Protein AF-A0AAD8UA27-F1 (afdb_monomer_lite)

Organism: Glomerella acutata (NCBI:txid27357)

Secondary structure (DSSP, 8-state):
-HHHHHHHHHHHHHHSGGGGTTPPPP-GGGGG---------S-TTS-----HHHHHHHHHHHHHHHHHHHHHHHHHHHHHHHHTTSHHHHHHH-

Foldseek 3Di:
DQVVLVVQLVVLCVVCVCLCVQAQDDDPVCVPDPPWPDDDCPDPVDDDQGDDPVSVSVVVRVVSNVVSCVVCVVSVVSSCVSPCPNPVNVVVVD

Radius of gyration: 17.8 Å; chains: 1; bounding box: 37×22×44 Å

Structure (mmCIF, N/CA/C/O backbone):
data_AF-A0AAD8UA27-F1
#
_entry.id   AF-A0AAD8UA27-F1
#
loop_
_atom_site.group_PDB
_atom_site.id
_atom_site.type_symbol
_atom_site.label_atom_id
_atom_site.label_alt_id
_atom_site.label_comp_id
_atom_site.label_asym_id
_atom_site.label_entity_id
_atom_site.label_seq_id
_atom_site.pdbx_PDB_ins_code
_atom_site.Cartn_x
_atom_site.Cartn_y
_atom_site.Cartn_z
_atom_site.occupancy
_atom_site.B_iso_or_equiv
_atom_site.auth_seq_id
_atom_site.auth_comp_id
_atom_site.auth_asym_id
_atom_site.auth_atom_id
_atom_site.pdbx_PDB_model_num
ATOM 1 N N . LEU A 1 1 ? 22.004 9.492 -16.848 1.00 60.72 1 LEU A N 1
ATOM 2 C CA . LEU A 1 1 ? 21.613 8.289 -16.086 1.00 60.72 1 LEU A CA 1
ATOM 3 C C . LEU A 1 1 ? 20.252 8.582 -15.478 1.00 60.72 1 LEU A C 1
ATOM 5 O O . LEU A 1 1 ? 19.302 8.043 -16.012 1.00 60.72 1 LEU A O 1
ATOM 9 N N . GLU A 1 2 ? 20.144 9.618 -14.645 1.00 65.19 2 GLU A N 1
ATOM 10 C CA . GLU A 1 2 ? 18.888 10.176 -14.093 1.00 65.19 2 GLU A CA 1
ATOM 11 C C . GLU A 1 2 ? 17.701 10.229 -15.079 1.00 65.19 2 GLU A C 1
ATOM 13 O O . GLU A 1 2 ? 16.747 9.484 -14.908 1.00 65.19 2 GLU A O 1
ATOM 18 N N . ALA A 1 3 ? 17.790 10.958 -16.201 1.00 66.19 3 ALA A N 1
ATOM 19 C CA . ALA A 1 3 ? 16.675 11.037 -17.166 1.00 66.19 3 ALA A CA 1
ATOM 20 C C . ALA A 1 3 ? 16.239 9.682 -17.784 1.00 66.19 3 ALA A C 1
ATOM 22 O O . ALA A 1 3 ? 15.102 9.519 -18.233 1.00 66.19 3 ALA A O 1
ATOM 23 N N . ARG A 1 4 ? 17.147 8.697 -17.850 1.00 65.19 4 ARG A N 1
ATOM 24 C CA . ARG A 1 4 ? 16.833 7.335 -18.319 1.00 65.19 4 ARG A CA 1
ATOM 25 C C . ARG A 1 4 ? 16.119 6.546 -17.221 1.00 65.19 4 ARG A C 1
ATOM 27 O O . ARG A 1 4 ? 15.204 5.789 -17.534 1.00 65.19 4 ARG A O 1
ATOM 34 N N . ASP A 1 5 ? 16.537 6.736 -15.978 1.00 78.06 5 ASP A N 1
ATOM 35 C CA . ASP A 1 5 ? 15.991 6.053 -14.810 1.00 78.06 5 ASP A CA 1
ATOM 36 C C . ASP A 1 5 ? 14.585 6.618 -14.479 1.00 78.06 5 ASP A C 1
ATOM 38 O O . ASP A 1 5 ? 13.649 5.851 -14.268 1.00 78.06 5 ASP A O 1
ATOM 42 N N . GLU A 1 6 ? 14.363 7.928 -14.653 1.00 86.00 6 GLU A N 1
ATOM 43 C CA . GLU A 1 6 ? 13.033 8.567 -14.630 1.00 86.00 6 GLU A CA 1
ATOM 44 C C .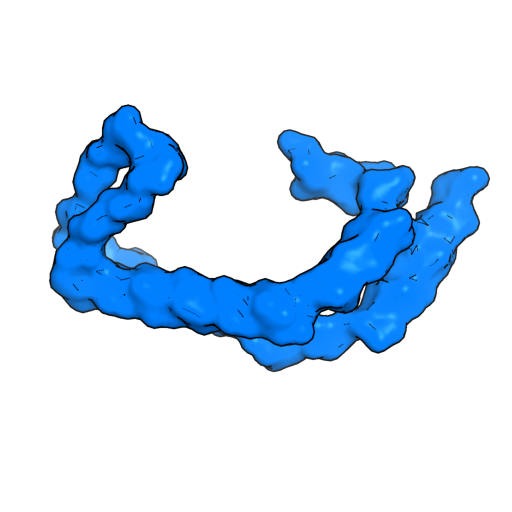 GLU A 1 6 ? 12.088 8.021 -15.714 1.00 86.00 6 GLU A C 1
ATOM 46 O O . GLU A 1 6 ? 10.925 7.724 -15.446 1.00 86.00 6 GLU A O 1
ATOM 51 N N . THR A 1 7 ? 12.575 7.855 -16.951 1.00 90.06 7 THR A N 1
ATOM 52 C CA . THR A 1 7 ? 11.754 7.328 -18.059 1.00 90.06 7 THR A CA 1
ATOM 53 C C . THR A 1 7 ? 11.352 5.872 -17.811 1.00 90.06 7 THR A C 1
ATOM 55 O O . THR A 1 7 ? 10.215 5.484 -18.091 1.00 90.06 7 THR A O 1
ATOM 58 N N . ALA A 1 8 ? 12.274 5.059 -17.285 1.00 89.88 8 ALA A N 1
ATOM 59 C CA . ALA A 1 8 ? 12.000 3.671 -16.926 1.00 89.88 8 ALA A CA 1
ATOM 60 C C . ALA A 1 8 ? 10.970 3.587 -15.788 1.00 89.88 8 ALA A C 1
ATOM 62 O O . ALA A 1 8 ? 9.978 2.869 -15.926 1.00 89.88 8 ALA A O 1
ATOM 63 N N . CYS A 1 9 ? 11.150 4.383 -14.731 1.00 93.69 9 CYS A N 1
ATOM 64 C CA . CYS A 1 9 ? 10.195 4.502 -13.635 1.00 93.69 9 CYS A CA 1
ATOM 65 C C . CYS A 1 9 ? 8.803 4.920 -14.132 1.00 93.69 9 CYS A C 1
ATOM 67 O O . CYS A 1 9 ? 7.818 4.236 -13.861 1.00 93.69 9 CYS A O 1
ATOM 69 N N . ALA A 1 10 ? 8.712 5.987 -14.933 1.00 93.56 10 ALA A N 1
ATOM 70 C CA . ALA A 1 10 ? 7.443 6.473 -15.472 1.00 93.56 10 ALA A CA 1
ATOM 71 C C . ALA A 1 10 ? 6.729 5.415 -16.326 1.00 93.56 10 ALA A C 1
ATOM 73 O O . ALA A 1 10 ? 5.510 5.276 -16.248 1.00 93.56 10 ALA A O 1
ATOM 74 N N . SER A 1 11 ? 7.473 4.641 -17.120 1.00 95.56 11 SER A N 1
ATOM 75 C CA . SER A 1 11 ? 6.898 3.559 -17.922 1.00 95.56 11 SER A CA 1
ATOM 76 C C . SER A 1 11 ? 6.307 2.444 -17.058 1.00 95.56 11 SER A C 1
ATOM 78 O O . SER A 1 11 ? 5.219 1.962 -17.368 1.00 95.56 11 SER A O 1
ATOM 80 N N . VAL A 1 12 ? 7.010 2.022 -16.002 1.00 95.75 12 VAL A N 1
ATOM 81 C CA . VAL A 1 12 ? 6.530 0.971 -15.088 1.00 95.75 12 VAL A CA 1
ATOM 82 C C . VAL A 1 12 ? 5.351 1.480 -14.263 1.00 95.75 12 VAL A C 1
ATOM 84 O O . VAL A 1 12 ? 4.333 0.800 -14.178 1.00 95.75 12 VAL A O 1
ATOM 87 N N . TRP A 1 13 ? 5.427 2.710 -13.749 1.00 93.38 13 TRP A N 1
ATOM 88 C CA . TRP A 1 13 ? 4.305 3.359 -13.072 1.00 93.38 13 TRP A CA 1
ATOM 89 C C . TRP A 1 13 ? 3.056 3.390 -13.952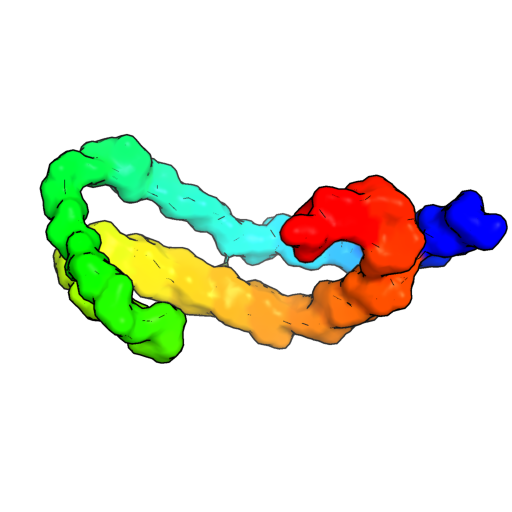 1.00 93.38 13 TRP A C 1
ATOM 91 O O . TRP A 1 13 ? 1.991 2.971 -13.522 1.00 93.38 13 TRP A O 1
ATOM 101 N N . MET A 1 14 ? 3.175 3.829 -15.207 1.00 95.56 14 MET A N 1
ATOM 102 C CA . MET A 1 14 ? 2.034 3.889 -16.124 1.00 95.56 14 MET A CA 1
ATOM 103 C C . MET A 1 14 ? 1.436 2.512 -16.435 1.00 95.56 14 MET A C 1
ATOM 105 O O . MET A 1 14 ? 0.239 2.430 -16.700 1.00 95.56 14 MET A O 1
ATOM 109 N N . ALA A 1 15 ? 2.237 1.443 -16.404 1.00 96.69 15 ALA A N 1
ATOM 110 C CA . ALA A 1 15 ? 1.750 0.076 -16.582 1.00 96.69 15 ALA A CA 1
ATOM 111 C C . ALA A 1 15 ? 0.952 -0.440 -15.370 1.00 96.69 15 ALA A C 1
ATOM 113 O O . ALA A 1 15 ? 0.104 -1.314 -15.536 1.00 96.69 15 ALA A O 1
ATOM 114 N N . HIS A 1 16 ? 1.197 0.122 -14.184 1.00 95.94 16 HIS A N 1
ATOM 115 C CA . HIS A 1 16 ? 0.597 -0.287 -12.912 1.00 95.94 16 HIS A CA 1
ATOM 116 C C . HIS A 1 16 ? -0.179 0.847 -12.224 1.00 95.94 16 HIS A C 1
ATOM 118 O O . HIS A 1 16 ? -0.456 0.778 -11.033 1.00 95.94 16 HIS A O 1
ATOM 124 N N . SER A 1 17 ? -0.548 1.907 -12.944 1.00 93.50 17 SER A N 1
ATOM 125 C CA . SER A 1 17 ? -1.100 3.124 -12.330 1.00 93.50 17 SER A CA 1
ATOM 126 C C . SER A 1 17 ? -2.460 2.912 -11.667 1.00 93.50 17 SER A C 1
ATOM 128 O O . SER A 1 17 ? -2.836 3.692 -10.799 1.00 93.50 17 SER A O 1
ATOM 130 N N . THR A 1 18 ? -3.175 1.847 -12.029 1.00 94.88 18 THR A N 1
ATOM 131 C CA . THR A 1 18 ? -4.464 1.457 -11.439 1.00 94.88 18 THR A CA 1
ATOM 132 C C . THR A 1 18 ? -4.326 0.801 -10.065 1.00 94.88 18 THR A C 1
ATOM 134 O O . THR A 1 18 ? -5.333 0.510 -9.433 1.00 94.88 18 THR A O 1
ATOM 137 N N . ILE A 1 19 ? -3.103 0.577 -9.571 1.00 94.06 19 ILE A N 1
ATOM 138 C CA . ILE A 1 19 ? -2.833 0.006 -8.239 1.00 94.06 19 ILE A CA 1
ATOM 139 C C . ILE A 1 19 ? -3.445 0.832 -7.095 1.00 94.06 19 ILE A C 1
ATOM 141 O O . ILE A 1 19 ? -3.632 0.335 -5.990 1.00 94.06 19 ILE A O 1
ATOM 145 N N . VAL A 1 20 ? -3.734 2.113 -7.344 1.00 92.62 20 VAL A N 1
ATOM 146 C CA . VAL A 1 20 ? -4.351 3.020 -6.368 1.00 92.62 20 VAL A CA 1
ATOM 147 C C . VAL A 1 20 ? -5.879 3.052 -6.448 1.00 92.62 20 VAL A C 1
ATOM 149 O O . VAL A 1 20 ? -6.505 3.657 -5.579 1.00 92.62 20 VAL A O 1
ATOM 152 N N . ASP A 1 21 ? -6.491 2.435 -7.464 1.00 94.88 21 ASP A N 1
ATOM 153 C CA . ASP A 1 21 ? -7.933 2.560 -7.724 1.00 94.88 21 ASP A CA 1
ATOM 154 C C . ASP A 1 21 ? -8.786 1.915 -6.622 1.00 94.88 21 ASP A C 1
ATOM 156 O O . ASP A 1 21 ? -9.885 2.386 -6.323 1.00 94.88 21 ASP A O 1
ATOM 160 N N . ASP A 1 22 ? -8.281 0.851 -6.003 1.00 94.75 22 ASP A N 1
ATOM 161 C CA . ASP A 1 22 ? -8.913 0.124 -4.904 1.00 94.75 22 ASP A CA 1
ATOM 162 C C . ASP A 1 22 ? -8.148 0.267 -3.579 1.00 94.75 22 ASP A C 1
ATOM 164 O O . ASP A 1 22 ? -8.383 -0.491 -2.630 1.00 94.75 22 ASP A O 1
ATOM 168 N N . PHE A 1 23 ? -7.274 1.277 -3.485 1.00 95.06 23 PHE A N 1
ATOM 169 C CA . PHE A 1 23 ? -6.559 1.577 -2.253 1.00 95.06 23 PHE A CA 1
ATOM 170 C C . PHE A 1 23 ? -7.557 1.835 -1.108 1.00 95.06 23 PHE A C 1
ATOM 172 O O . PHE A 1 23 ? -8.486 2.641 -1.262 1.00 95.06 23 PHE A O 1
ATOM 179 N N . PRO A 1 24 ? -7.393 1.185 0.059 1.00 94.56 24 PRO A N 1
ATOM 180 C CA . PRO A 1 24 ? -8.324 1.343 1.166 1.00 94.56 24 PRO A CA 1
ATOM 181 C C . PRO A 1 24 ? -8.462 2.798 1.602 1.00 94.56 24 PRO A C 1
ATOM 183 O O . PRO A 1 24 ? -7.484 3.494 1.863 1.00 94.56 24 PRO A O 1
ATOM 186 N N . THR A 1 25 ? -9.704 3.264 1.714 1.00 92.62 25 THR A N 1
ATOM 187 C CA . THR A 1 25 ? -9.981 4.632 2.155 1.00 92.62 25 THR A CA 1
ATOM 188 C C . THR A 1 25 ? -9.641 4.802 3.631 1.00 92.62 25 THR A C 1
ATOM 190 O O . THR A 1 25 ? -10.061 3.997 4.468 1.00 92.62 25 THR A O 1
ATOM 193 N N . GLU A 1 26 ? -8.931 5.881 3.958 1.00 88.62 26 GLU A N 1
ATOM 194 C CA . GLU A 1 26 ? -8.601 6.217 5.339 1.00 88.62 26 GLU A CA 1
ATOM 195 C C . GLU A 1 26 ? -9.871 6.409 6.192 1.00 88.62 26 GLU A C 1
ATOM 197 O O . GLU A 1 26 ? -10.803 7.123 5.794 1.00 88.62 26 GLU A O 1
ATOM 202 N N . PRO A 1 27 ? -9.940 5.801 7.388 1.00 86.75 27 PRO A N 1
ATOM 203 C CA . PRO A 1 27 ? -11.115 5.903 8.236 1.00 86.75 27 PRO A CA 1
ATOM 204 C C . PRO A 1 27 ? -11.209 7.286 8.893 1.00 86.75 27 PRO A C 1
ATOM 206 O O . PRO A 1 27 ? -10.530 7.582 9.875 1.00 86.75 27 PRO A O 1
ATOM 209 N N . THR A 1 28 ? -12.135 8.120 8.422 1.00 87.69 28 THR A N 1
ATOM 210 C CA . THR A 1 28 ? -12.380 9.462 8.987 1.00 87.69 28 THR A CA 1
ATOM 211 C C . THR A 1 28 ? -13.085 9.438 10.345 1.00 87.69 28 THR A C 1
ATOM 213 O O . THR A 1 28 ? -13.010 10.409 11.095 1.00 87.69 28 THR A O 1
ATOM 216 N N . ALA A 1 29 ? -13.732 8.324 10.699 1.00 81.94 29 ALA A N 1
ATOM 217 C CA . ALA A 1 29 ? -14.459 8.163 11.960 1.00 81.94 29 ALA A CA 1
ATOM 218 C C . ALA A 1 29 ? -13.562 8.302 13.205 1.00 81.94 29 ALA A C 1
ATOM 220 O O . ALA A 1 29 ? -14.047 8.702 14.258 1.00 81.94 29 ALA A O 1
ATOM 221 N N . LEU A 1 30 ? -12.256 8.036 13.085 1.00 78.44 30 LEU A N 1
ATOM 222 C CA . LEU A 1 30 ? -11.299 8.208 14.184 1.00 78.44 30 LEU A CA 1
ATOM 223 C C . LEU A 1 30 ? -10.954 9.679 14.457 1.00 78.44 30 LEU A C 1
ATOM 225 O O . LEU A 1 30 ? -10.510 9.999 15.555 1.00 78.44 30 LEU A O 1
ATOM 229 N N . ALA A 1 31 ? -11.169 10.585 13.497 1.00 78.31 31 ALA A N 1
ATOM 230 C CA . ALA A 1 31 ? -10.767 11.989 13.623 1.00 78.31 31 ALA A CA 1
ATOM 231 C C . ALA A 1 31 ? -11.536 12.748 14.720 1.00 78.31 31 ALA A C 1
ATOM 233 O O . ALA A 1 31 ? -11.082 13.788 15.193 1.00 78.31 31 ALA A O 1
ATOM 234 N N . THR A 1 32 ? -12.703 12.242 15.121 1.00 76.25 32 THR A N 1
ATOM 235 C CA . THR A 1 32 ? -13.554 12.836 16.161 1.00 76.25 32 THR A CA 1
ATOM 236 C C . THR A 1 32 ? -13.526 12.069 17.482 1.00 76.25 32 THR A C 1
ATOM 238 O O . THR A 1 32 ? -14.205 12.473 18.426 1.00 76.25 32 THR A O 1
ATOM 241 N N . GLU A 1 33 ? -12.770 10.971 17.569 1.00 73.06 33 GLU A N 1
ATOM 242 C C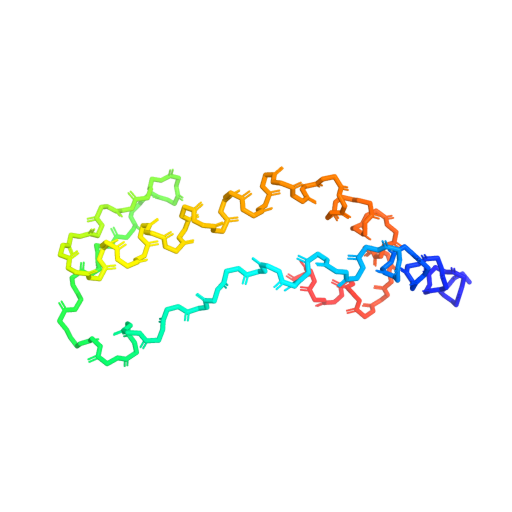A . GLU A 1 33 ? -12.695 10.148 18.775 1.00 73.06 33 GLU A CA 1
ATOM 243 C C . GLU A 1 33 ? -11.790 10.795 19.828 1.00 73.06 33 GLU A C 1
ATOM 245 O O . GLU A 1 33 ? -10.594 10.989 19.621 1.00 73.06 33 GLU A O 1
ATOM 250 N N . THR A 1 34 ? -12.364 11.125 20.985 1.00 71.56 34 THR A N 1
ATOM 251 C CA . THR A 1 34 ? -11.650 11.780 22.097 1.00 71.56 34 THR A CA 1
ATOM 252 C C . THR A 1 34 ? -11.346 10.842 23.264 1.00 71.56 34 THR A C 1
ATOM 254 O O . THR A 1 34 ? -10.551 11.192 24.131 1.00 71.56 34 THR A O 1
ATOM 257 N N . ASN A 1 35 ? -11.934 9.640 23.277 1.00 69.94 35 ASN A N 1
ATOM 258 C CA . ASN A 1 35 ? -11.809 8.651 24.353 1.00 69.94 35 ASN A CA 1
ATOM 259 C C . ASN A 1 35 ? -11.058 7.390 23.893 1.00 69.94 35 ASN A C 1
ATOM 261 O O . ASN A 1 35 ? -11.486 6.266 24.158 1.00 69.94 35 ASN A O 1
ATOM 265 N N . LEU A 1 36 ? -9.949 7.569 23.173 1.00 70.50 36 LEU A N 1
ATOM 266 C CA . LEU A 1 36 ? -9.082 6.466 22.768 1.00 70.50 36 LEU A CA 1
ATOM 267 C C . LEU A 1 36 ? -8.119 6.111 23.900 1.00 70.50 36 LEU A C 1
ATOM 269 O O . LEU A 1 36 ? -7.218 6.882 24.222 1.00 70.50 36 LEU A O 1
ATOM 273 N N . ASP A 1 37 ? -8.284 4.922 24.472 1.00 69.12 37 ASP A N 1
ATOM 274 C CA . ASP A 1 37 ? -7.267 4.319 25.330 1.00 69.12 37 ASP A CA 1
ATOM 275 C C . ASP A 1 37 ? -6.241 3.612 24.435 1.00 69.12 37 ASP A C 1
ATOM 277 O O . ASP A 1 37 ? -6.406 2.446 24.070 1.00 69.12 37 ASP A O 1
ATOM 281 N N . ILE A 1 38 ? -5.235 4.364 23.976 1.00 68.88 38 ILE A N 1
ATOM 282 C CA . ILE A 1 38 ? -4.128 3.816 23.187 1.00 68.88 38 ILE A CA 1
ATOM 283 C C . ILE A 1 38 ? -3.099 3.251 24.172 1.00 68.88 38 ILE A C 1
ATOM 285 O O . ILE A 1 38 ? -2.465 4.030 24.894 1.00 68.88 38 ILE A O 1
ATOM 289 N N . PRO A 1 39 ? -2.887 1.922 24.203 1.00 68.81 39 PRO A N 1
ATOM 290 C CA . PRO A 1 39 ? -1.893 1.335 25.086 1.00 68.81 39 PRO A CA 1
ATOM 291 C C . PRO A 1 39 ? -0.510 1.887 24.751 1.00 68.81 39 PRO A C 1
ATOM 293 O O . PRO A 1 39 ? -0.162 2.055 23.580 1.00 68.81 39 PRO A O 1
ATOM 296 N N . GLN A 1 40 ? 0.314 2.124 25.769 1.00 74.56 40 GLN A N 1
ATOM 297 C CA . GLN A 1 40 ? 1.732 2.379 25.537 1.00 74.56 40 GLN A CA 1
ATOM 298 C C . GLN A 1 40 ? 2.357 1.163 24.847 1.00 74.56 40 GLN A C 1
ATOM 300 O O . GLN A 1 40 ? 2.319 0.053 25.379 1.00 74.56 40 GLN A O 1
ATOM 305 N N . ILE A 1 41 ? 2.929 1.383 23.663 1.00 72.12 41 ILE A N 1
ATOM 306 C CA . ILE A 1 41 ? 3.641 0.344 22.922 1.00 72.12 41 ILE A CA 1
ATOM 307 C C . ILE A 1 41 ? 5.007 0.165 23.574 1.00 72.12 41 ILE A C 1
ATOM 309 O O . ILE A 1 41 ? 5.892 1.006 23.434 1.00 72.12 41 ILE A O 1
ATOM 313 N N . THR A 1 42 ? 5.163 -0.923 24.320 1.00 78.44 42 THR A N 1
ATOM 314 C CA . THR A 1 42 ? 6.428 -1.302 24.964 1.00 78.44 42 THR A CA 1
ATOM 315 C C . THR A 1 42 ? 7.251 -2.269 24.114 1.00 78.44 42 THR A C 1
ATOM 317 O O . THR A 1 42 ? 8.457 -2.372 24.321 1.00 78.44 42 THR A O 1
ATOM 320 N N . ASP A 1 43 ? 6.616 -2.938 23.146 1.00 78.81 43 ASP A N 1
ATOM 321 C CA . ASP A 1 43 ? 7.246 -3.821 22.165 1.00 78.81 43 ASP A CA 1
ATOM 322 C C . ASP A 1 43 ? 6.762 -3.447 20.749 1.00 78.81 43 ASP A C 1
ATOM 324 O O . ASP A 1 43 ? 5.582 -3.628 20.445 1.00 78.81 43 ASP A O 1
ATOM 328 N N . PRO A 1 44 ? 7.640 -2.923 19.874 1.00 68.56 44 PRO A N 1
ATOM 329 C CA . PRO A 1 44 ? 7.270 -2.518 18.519 1.00 68.56 44 PRO A CA 1
ATOM 330 C C . PRO A 1 44 ? 6.907 -3.697 17.601 1.00 68.56 44 PRO A C 1
ATOM 332 O O . PRO A 1 44 ? 6.327 -3.478 16.541 1.00 68.56 44 PRO A O 1
ATOM 335 N N . CYS A 1 45 ? 7.228 -4.937 17.983 1.00 77.81 45 CYS A N 1
ATOM 336 C CA . CYS A 1 45 ? 6.868 -6.140 17.233 1.00 77.81 45 CYS A CA 1
ATOM 337 C C . CYS A 1 45 ? 5.487 -6.691 17.620 1.00 77.81 45 CYS A C 1
ATOM 339 O O . CYS A 1 45 ? 4.988 -7.611 16.969 1.00 77.81 45 CYS A O 1
ATOM 341 N N . VAL A 1 46 ? 4.869 -6.159 18.678 1.00 68.31 46 VAL A N 1
ATOM 342 C CA . VAL A 1 46 ? 3.567 -6.606 19.174 1.00 68.31 46 VAL A CA 1
ATOM 343 C C . VAL A 1 46 ? 2.553 -5.494 18.965 1.00 68.31 46 VAL A C 1
ATOM 345 O O . VAL A 1 46 ? 2.616 -4.444 19.601 1.00 68.31 46 VAL A O 1
ATOM 348 N N . PHE A 1 47 ? 1.571 -5.740 18.096 1.00 62.44 47 PHE A N 1
ATOM 349 C CA . PHE A 1 47 ? 0.458 -4.811 17.938 1.00 62.44 47 PHE A CA 1
ATOM 350 C C . PHE A 1 47 ? -0.332 -4.719 19.253 1.00 62.44 47 PHE A C 1
ATOM 352 O O . PHE A 1 47 ? -0.833 -5.744 19.733 1.00 62.44 47 PHE A O 1
ATOM 359 N N . PRO A 1 48 ? -0.470 -3.523 19.854 1.00 63.81 48 PRO A N 1
ATOM 360 C CA . PRO A 1 48 ? -1.303 -3.363 21.033 1.00 63.81 48 PRO A CA 1
ATOM 361 C C . PRO A 1 48 ? -2.763 -3.652 20.667 1.00 63.81 48 PRO A C 1
ATOM 363 O O . PRO A 1 48 ? -3.268 -3.202 19.638 1.00 63.81 48 PRO A O 1
ATOM 366 N N . SER A 1 49 ? -3.466 -4.390 21.525 1.00 66.75 49 SER A N 1
ATOM 367 C CA . SER A 1 49 ? -4.898 -4.632 21.346 1.00 66.75 49 SER A CA 1
ATOM 368 C C . SER A 1 49 ? -5.679 -3.361 21.682 1.00 66.75 49 SER A C 1
ATOM 370 O O . SER A 1 49 ? -6.017 -3.127 22.841 1.00 66.75 49 SER A O 1
ATOM 372 N N . ILE A 1 50 ? -5.994 -2.552 20.673 1.00 70.06 50 ILE A N 1
ATOM 373 C CA . ILE A 1 50 ? -6.930 -1.432 20.815 1.00 70.06 50 ILE A CA 1
ATOM 374 C C . ILE A 1 50 ? -8.340 -2.027 20.910 1.00 70.06 50 ILE A C 1
ATOM 376 O O . ILE A 1 50 ? -8.780 -2.750 20.019 1.00 70.06 50 ILE A O 1
ATOM 380 N N . THR A 1 51 ? -9.043 -1.769 22.011 1.00 69.00 51 THR A N 1
ATOM 381 C CA . THR A 1 51 ? -10.411 -2.271 22.228 1.00 69.00 51 THR A CA 1
ATOM 382 C C . THR A 1 51 ? -11.453 -1.186 21.930 1.00 69.00 51 THR A C 1
ATOM 384 O O . THR A 1 51 ? -11.122 -0.012 21.774 1.00 69.00 51 THR A O 1
ATOM 387 N N . GLY A 1 52 ? -12.727 -1.571 21.798 1.00 74.00 52 GLY A N 1
ATOM 388 C CA . GLY A 1 52 ? -13.817 -0.643 21.470 1.00 74.00 52 GLY A CA 1
ATOM 389 C C . GLY A 1 52 ? -13.969 -0.351 19.971 1.00 74.00 52 GLY A C 1
ATOM 390 O O . GLY A 1 52 ? -13.370 -1.013 19.124 1.00 74.00 52 GLY A O 1
ATOM 391 N N . GLN A 1 53 ? -14.817 0.627 19.639 1.00 77.81 53 GLN A N 1
ATOM 392 C CA . GLN A 1 53 ? -15.180 0.959 18.254 1.00 77.81 53 GLN A CA 1
ATOM 393 C C . GLN A 1 53 ? -13.967 1.399 17.424 1.00 77.81 53 GLN A C 1
ATOM 395 O O . GLN A 1 53 ? -13.811 0.975 16.283 1.00 77.81 53 GLN A O 1
ATOM 400 N N . ALA A 1 54 ? -13.064 2.175 18.020 1.00 80.50 54 ALA A N 1
ATOM 401 C CA . ALA A 1 54 ? -11.832 2.594 17.369 1.00 80.50 54 ALA A CA 1
ATOM 402 C C . ALA A 1 54 ? -10.898 1.424 17.050 1.00 80.50 54 ALA A C 1
ATOM 404 O O . ALA A 1 54 ? -10.347 1.364 15.955 1.00 80.50 54 ALA A O 1
ATOM 405 N N . GLY A 1 55 ? -10.784 0.456 17.965 1.00 79.94 55 GLY A N 1
ATOM 406 C CA . GLY A 1 55 ? -10.053 -0.784 17.719 1.00 79.94 55 GLY A CA 1
ATOM 407 C C . GLY A 1 55 ? -10.595 -1.539 16.510 1.00 79.94 55 GLY A C 1
ATOM 408 O O . GLY A 1 55 ? -9.832 -1.912 15.628 1.00 79.94 55 GLY A O 1
ATOM 409 N N . GLN A 1 56 ? -11.920 -1.675 16.408 1.00 82.88 56 GLN A N 1
ATOM 410 C CA . GLN A 1 56 ? -12.564 -2.319 15.257 1.00 82.88 56 GLN A CA 1
ATOM 411 C C . GLN A 1 56 ? -12.299 -1.575 13.945 1.00 82.88 56 GLN A C 1
ATOM 413 O O . GLN A 1 56 ? -12.008 -2.213 12.935 1.00 82.88 56 GLN A O 1
ATOM 418 N N . ILE A 1 57 ? -12.368 -0.240 13.955 1.00 86.88 57 ILE A N 1
ATOM 419 C CA . ILE A 1 57 ? -12.092 0.591 12.777 1.00 86.88 57 ILE A CA 1
ATOM 420 C C . ILE A 1 57 ? -10.640 0.408 12.321 1.00 86.88 57 ILE A C 1
ATOM 422 O O . ILE A 1 57 ? -10.402 0.147 11.143 1.00 86.88 57 ILE A O 1
ATOM 426 N N . ILE A 1 58 ? -9.684 0.486 13.251 1.00 84.19 58 ILE A N 1
ATOM 427 C CA . ILE A 1 58 ? -8.257 0.302 12.962 1.00 84.19 58 ILE A CA 1
ATOM 428 C C . ILE A 1 58 ? -8.008 -1.111 12.437 1.00 84.19 58 ILE A C 1
ATOM 430 O O . ILE A 1 58 ? -7.428 -1.261 11.369 1.00 84.19 58 ILE A O 1
ATOM 434 N N . THR A 1 59 ? -8.500 -2.150 13.121 1.00 85.50 59 THR A N 1
ATOM 435 C CA . THR A 1 59 ? -8.339 -3.543 12.679 1.00 85.50 59 THR A CA 1
ATOM 436 C C . THR A 1 59 ? -8.942 -3.775 11.295 1.00 85.50 59 THR A C 1
ATOM 438 O O . THR A 1 59 ? -8.317 -4.432 10.463 1.00 85.50 59 THR A O 1
ATOM 441 N N . SER A 1 60 ? -10.128 -3.227 11.019 1.00 88.88 60 SER A N 1
ATOM 442 C CA . SER A 1 60 ? -10.772 -3.347 9.709 1.00 88.88 60 SER A CA 1
ATOM 443 C C . SER A 1 60 ? -9.951 -2.664 8.616 1.00 88.88 60 SER A C 1
ATOM 445 O O . SER A 1 60 ? -9.745 -3.255 7.559 1.00 88.88 60 SER A O 1
ATOM 447 N N . TYR A 1 61 ? -9.464 -1.447 8.867 1.00 90.44 61 TYR A N 1
ATOM 448 C CA . TYR A 1 61 ? -8.635 -0.713 7.915 1.00 90.44 61 TYR A CA 1
ATOM 449 C C . TYR A 1 61 ? -7.289 -1.407 7.675 1.00 90.44 61 TYR A C 1
ATOM 451 O O . TYR A 1 61 ? -6.919 -1.629 6.528 1.00 90.44 61 TYR A O 1
ATOM 459 N N . SER A 1 62 ? -6.594 -1.840 8.733 1.00 89.00 62 SER A N 1
ATOM 460 C CA . SER A 1 62 ? -5.343 -2.599 8.618 1.00 89.00 62 SER A CA 1
ATOM 461 C C . SER A 1 62 ? -5.528 -3.902 7.840 1.00 89.00 62 SER A C 1
ATOM 463 O O . SER A 1 62 ? -4.684 -4.243 7.020 1.00 89.00 62 SER A O 1
ATOM 465 N N . SER A 1 63 ? -6.646 -4.605 8.048 1.00 90.69 63 SER A N 1
ATOM 466 C CA . SER A 1 63 ? -6.960 -5.833 7.304 1.00 90.69 63 SER A CA 1
ATOM 467 C C . SER A 1 63 ? -7.208 -5.553 5.818 1.00 90.69 63 SER A C 1
ATOM 469 O O . SER A 1 63 ? -6.758 -6.316 4.963 1.00 90.69 63 SER A O 1
ATOM 471 N N . ALA A 1 64 ? -7.896 -4.451 5.497 1.00 94.69 64 ALA A N 1
ATOM 472 C CA . ALA A 1 64 ? -8.098 -4.010 4.119 1.00 94.69 64 ALA A CA 1
ATOM 473 C C . ALA A 1 64 ? -6.771 -3.611 3.456 1.00 94.69 64 ALA A C 1
ATOM 475 O O . ALA A 1 64 ? -6.504 -4.032 2.336 1.00 94.69 64 ALA A O 1
ATOM 476 N N . LEU A 1 65 ? -5.914 -2.871 4.168 1.00 94.00 65 LEU A N 1
ATOM 477 C CA . LEU A 1 65 ? -4.588 -2.468 3.693 1.00 94.00 65 LEU A CA 1
ATOM 478 C C . LEU A 1 65 ? -3.678 -3.664 3.441 1.00 94.00 65 LEU A C 1
ATOM 480 O O . LEU A 1 65 ? -3.017 -3.716 2.410 1.00 94.00 65 LEU A O 1
ATOM 484 N N . GLN A 1 66 ? -3.681 -4.645 4.343 1.00 92.44 66 GLN A N 1
ATOM 485 C CA . GLN A 1 66 ? -2.924 -5.875 4.148 1.00 92.44 66 GLN A CA 1
ATOM 486 C C . GLN A 1 66 ? -3.448 -6.675 2.952 1.00 92.44 66 GLN A C 1
ATOM 488 O O . GLN A 1 66 ? -2.657 -7.136 2.139 1.00 92.44 66 GLN A O 1
ATOM 493 N N . SER A 1 67 ? -4.770 -6.776 2.791 1.00 95.56 67 SER A N 1
ATOM 494 C CA . SER A 1 67 ? -5.368 -7.470 1.642 1.00 95.56 67 SER A CA 1
ATOM 495 C C . SER A 1 67 ? -5.028 -6.786 0.313 1.00 95.56 67 SER A C 1
ATOM 497 O O . SER A 1 67 ? -4.688 -7.467 -0.650 1.00 95.56 67 SER A O 1
ATOM 499 N N . TRP A 1 68 ? -5.085 -5.451 0.268 1.00 96.75 68 TRP A N 1
ATOM 500 C CA . TRP A 1 68 ? -4.657 -4.660 -0.888 1.00 96.75 68 TRP A CA 1
ATOM 501 C C . TRP A 1 68 ? -3.168 -4.878 -1.180 1.00 96.75 68 TRP A C 1
ATOM 503 O O . TRP A 1 68 ? -2.794 -5.202 -2.304 1.00 96.75 68 TRP A O 1
ATOM 513 N N . GLN A 1 69 ? -2.312 -4.798 -0.157 1.00 94.88 69 GLN A N 1
ATOM 514 C CA . GLN A 1 69 ? -0.881 -5.044 -0.315 1.00 94.88 69 GLN A CA 1
ATOM 515 C C . GLN A 1 69 ? -0.623 -6.444 -0.875 1.00 94.88 69 GLN A C 1
ATOM 517 O O . GLN A 1 69 ? 0.137 -6.569 -1.827 1.00 94.88 69 GLN A O 1
ATOM 522 N N . ASP A 1 70 ? -1.251 -7.483 -0.325 1.00 95.69 70 ASP A N 1
ATOM 523 C CA . ASP A 1 70 ? -1.069 -8.862 -0.780 1.00 95.69 70 ASP A CA 1
ATOM 524 C C . ASP A 1 70 ? -1.514 -9.052 -2.238 1.00 95.69 70 ASP A C 1
ATOM 526 O O . ASP A 1 70 ? -0.850 -9.765 -2.995 1.00 95.69 70 ASP A O 1
ATOM 530 N N . ALA A 1 71 ? -2.599 -8.389 -2.654 1.00 96.75 71 ALA A N 1
ATOM 531 C CA . ALA A 1 71 ? -3.084 -8.419 -4.032 1.00 96.75 71 ALA A CA 1
ATOM 532 C C . ALA A 1 71 ? -2.122 -7.724 -5.012 1.00 96.75 71 ALA A C 1
ATOM 534 O O . ALA A 1 71 ? -1.922 -8.209 -6.127 1.00 96.75 71 ALA A O 1
ATOM 535 N N . HIS A 1 72 ? -1.487 -6.637 -4.576 1.00 96.44 72 HIS A N 1
ATOM 536 C CA . HIS A 1 72 ? -0.697 -5.752 -5.431 1.00 96.44 72 HIS A CA 1
ATOM 537 C C . HIS A 1 72 ? 0.823 -5.861 -5.227 1.00 96.44 72 HIS A C 1
ATOM 539 O O . HIS A 1 72 ? 1.597 -5.166 -5.885 1.00 96.44 72 HIS A O 1
ATOM 545 N N . ILE A 1 73 ? 1.302 -6.759 -4.357 1.00 95.12 73 ILE A N 1
ATOM 546 C CA . ILE A 1 73 ? 2.709 -6.788 -3.919 1.00 95.12 73 ILE A CA 1
ATOM 547 C C . ILE A 1 73 ? 3.714 -6.957 -5.065 1.00 95.12 73 ILE A C 1
ATOM 549 O O . ILE A 1 73 ? 4.832 -6.450 -4.985 1.00 95.12 73 ILE A O 1
ATOM 553 N N . THR A 1 74 ? 3.346 -7.674 -6.127 1.00 96.19 74 THR A N 1
ATOM 554 C CA . THR A 1 74 ? 4.206 -7.845 -7.308 1.00 96.19 74 THR A CA 1
ATOM 555 C C . THR A 1 74 ? 4.406 -6.514 -8.027 1.00 96.19 74 THR A C 1
ATOM 557 O O . THR A 1 74 ? 5.536 -6.123 -8.288 1.00 96.19 74 THR A O 1
ATOM 560 N N . GLU A 1 75 ? 3.323 -5.776 -8.248 1.00 96.12 75 GLU A N 1
ATOM 561 C CA . GLU A 1 75 ? 3.316 -4.484 -8.939 1.00 96.12 75 GLU A CA 1
ATOM 562 C C . GLU A 1 75 ? 4.048 -3.425 -8.105 1.00 96.12 75 GLU A C 1
ATOM 564 O O . GLU A 1 75 ? 4.872 -2.678 -8.628 1.00 96.12 75 GLU A O 1
ATOM 569 N N . ILE A 1 76 ? 3.837 -3.428 -6.781 1.00 94.38 76 ILE A N 1
ATOM 570 C CA . ILE A 1 76 ? 4.575 -2.579 -5.831 1.00 94.38 76 ILE A CA 1
ATOM 571 C C . ILE A 1 76 ? 6.084 -2.825 -5.946 1.00 94.38 76 ILE A C 1
ATOM 573 O O . ILE A 1 76 ? 6.864 -1.874 -5.977 1.00 94.38 76 ILE A O 1
ATOM 577 N N . ARG A 1 77 ? 6.515 -4.092 -6.006 1.00 94.62 77 ARG A N 1
ATOM 578 C CA . ARG A 1 77 ? 7.939 -4.446 -6.130 1.00 94.62 77 ARG A CA 1
ATOM 579 C C . ARG A 1 77 ? 8.521 -4.029 -7.473 1.00 94.62 77 ARG A C 1
ATOM 581 O O . ARG A 1 77 ? 9.654 -3.555 -7.496 1.00 94.62 77 ARG A O 1
A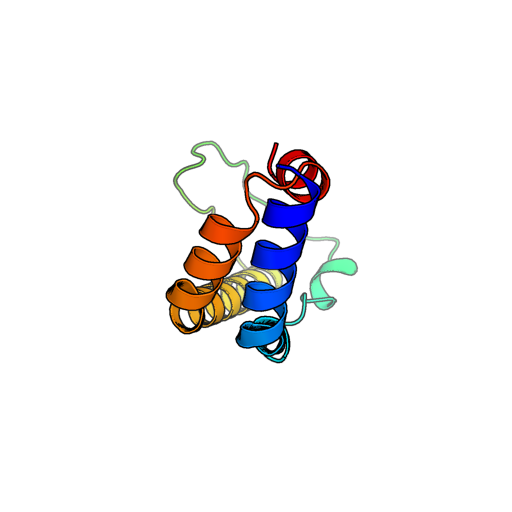TOM 588 N N . ASP A 1 78 ? 7.764 -4.180 -8.553 1.00 95.12 78 ASP A N 1
ATOM 589 C CA . ASP A 1 78 ? 8.198 -3.784 -9.892 1.00 95.12 78 ASP A CA 1
ATOM 590 C C . ASP A 1 78 ? 8.371 -2.260 -9.981 1.00 95.12 78 ASP A C 1
ATOM 592 O O . ASP A 1 78 ? 9.412 -1.784 -10.440 1.00 95.12 78 ASP A O 1
ATOM 596 N N . ILE A 1 79 ? 7.411 -1.491 -9.450 1.00 93.94 79 ILE A N 1
ATOM 597 C CA . ILE A 1 79 ? 7.517 -0.030 -9.328 1.00 93.94 79 ILE A CA 1
ATOM 598 C C . ILE A 1 79 ? 8.724 0.342 -8.463 1.00 93.94 79 ILE A C 1
ATOM 600 O O . ILE A 1 79 ? 9.551 1.145 -8.887 1.00 93.94 79 ILE A O 1
ATOM 604 N N . TYR A 1 80 ? 8.866 -0.256 -7.276 1.00 92.25 80 TYR A N 1
ATOM 605 C CA . TYR A 1 80 ? 9.984 0.033 -6.376 1.00 92.25 80 TYR A CA 1
ATOM 606 C C . TYR A 1 80 ? 11.331 -0.229 -7.056 1.00 92.25 80 TYR A C 1
ATOM 608 O O . TYR A 1 80 ? 12.186 0.648 -7.066 1.00 92.25 80 TYR A O 1
ATOM 616 N N . SER A 1 81 ? 11.498 -1.386 -7.702 1.00 92.88 81 SER A N 1
ATOM 617 C CA . SER A 1 81 ? 12.734 -1.736 -8.408 1.00 92.88 81 SER A CA 1
ATOM 618 C C . SER A 1 81 ? 13.059 -0.797 -9.570 1.00 92.88 81 SER A C 1
ATOM 620 O O . SER A 1 81 ? 14.229 -0.685 -9.932 1.00 92.88 81 SER A O 1
ATOM 622 N N . ALA A 1 82 ? 12.055 -0.184 -10.199 1.00 93.12 82 ALA A N 1
ATOM 623 C CA . ALA A 1 82 ? 12.249 0.743 -11.309 1.00 93.12 82 ALA A CA 1
ATOM 624 C C . ALA A 1 82 ? 12.460 2.194 -10.851 1.00 93.12 82 ALA A C 1
ATOM 626 O O . ALA A 1 82 ? 13.060 2.979 -11.583 1.00 93.12 82 ALA A O 1
ATOM 627 N N . CYS A 1 83 ? 11.949 2.553 -9.671 1.00 92.44 83 CYS A N 1
ATOM 628 C CA . CYS A 1 83 ? 11.839 3.936 -9.220 1.00 92.44 83 CYS A CA 1
ATOM 629 C C . CYS A 1 83 ? 12.697 4.280 -7.996 1.00 92.44 83 CYS A C 1
ATOM 631 O O . CYS A 1 83 ? 12.916 5.463 -7.765 1.00 92.44 83 CYS A O 1
ATOM 633 N N . SER A 1 84 ? 13.189 3.312 -7.211 1.00 91.38 84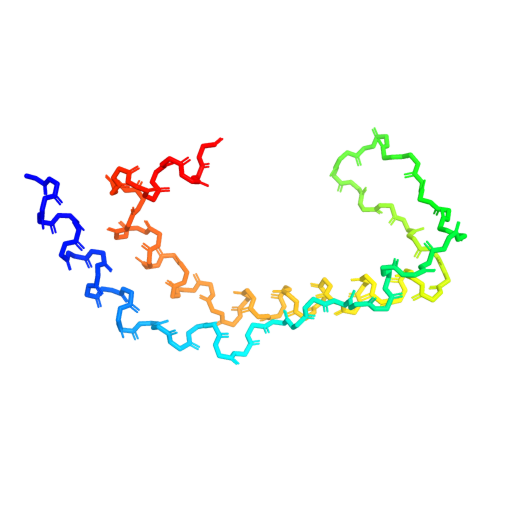 SER A N 1
ATOM 634 C CA . SER A 1 84 ? 13.910 3.583 -5.951 1.00 91.38 84 SER A CA 1
ATOM 635 C C . SER A 1 84 ? 15.181 4.416 -6.126 1.00 91.38 84 SER A C 1
ATOM 637 O O . SER A 1 84 ? 15.584 5.103 -5.195 1.00 91.38 84 SER A O 1
ATOM 639 N N . ASP A 1 85 ? 15.792 4.367 -7.312 1.00 89.06 85 ASP A N 1
ATOM 640 C CA . ASP A 1 85 ? 17.014 5.109 -7.645 1.00 89.06 85 ASP A CA 1
ATOM 641 C C . ASP A 1 85 ? 16.727 6.499 -8.254 1.00 89.06 85 ASP A C 1
ATOM 643 O O . ASP A 1 85 ? 17.658 7.262 -8.519 1.00 89.06 85 ASP A O 1
ATOM 647 N N . VAL A 1 86 ? 15.453 6.850 -8.488 1.00 90.56 86 VAL A N 1
ATOM 648 C CA . VAL A 1 86 ? 15.056 8.189 -8.952 1.00 90.56 86 VAL A CA 1
ATOM 649 C C . VAL A 1 86 ? 15.173 9.167 -7.776 1.00 90.56 86 VAL A C 1
ATOM 651 O O . VAL A 1 86 ? 14.539 8.919 -6.748 1.00 90.56 86 VAL A O 1
ATOM 654 N N . PRO A 1 87 ? 15.930 10.278 -7.888 1.00 87.38 87 PRO A N 1
ATOM 655 C CA . PRO A 1 87 ? 16.229 11.161 -6.756 1.00 87.38 87 PRO A CA 1
ATOM 656 C C . PRO A 1 87 ? 14.999 11.646 -5.976 1.00 87.38 87 PRO A C 1
ATOM 658 O O . PRO A 1 87 ? 15.005 11.653 -4.745 1.00 87.38 87 PRO A O 1
ATOM 661 N N . GLU A 1 88 ? 13.925 12.014 -6.674 1.00 85.44 88 GLU A N 1
ATOM 662 C CA . GLU A 1 88 ? 12.675 12.474 -6.070 1.00 85.44 88 GLU A CA 1
ATOM 663 C C . GLU A 1 88 ? 12.001 11.373 -5.244 1.00 85.44 88 GLU A C 1
ATOM 665 O O . GLU A 1 88 ? 11.503 11.638 -4.150 1.00 85.44 88 GLU A O 1
ATOM 670 N N . VAL A 1 89 ? 12.016 10.135 -5.741 1.00 84.44 89 VAL A N 1
ATOM 671 C CA . VAL A 1 89 ? 11.421 8.972 -5.068 1.00 84.44 89 VAL A CA 1
ATOM 672 C C . VAL A 1 89 ? 12.292 8.537 -3.895 1.00 84.44 89 VAL A C 1
ATOM 674 O O . VAL A 1 89 ? 11.772 8.324 -2.804 1.00 84.44 89 VAL A O 1
ATOM 677 N N . ALA A 1 90 ? 13.610 8.472 -4.088 1.00 85.25 90 ALA A N 1
ATOM 678 C CA . ALA A 1 90 ? 14.569 8.128 -3.044 1.00 85.25 90 ALA A CA 1
ATOM 679 C C . ALA A 1 90 ? 14.425 9.047 -1.822 1.00 85.25 90 ALA A C 1
ATOM 681 O O . ALA A 1 90 ? 14.355 8.567 -0.695 1.00 85.25 90 ALA A O 1
ATOM 682 N N . SER A 1 91 ? 14.261 10.357 -2.046 1.00 86.12 91 SER A N 1
ATOM 6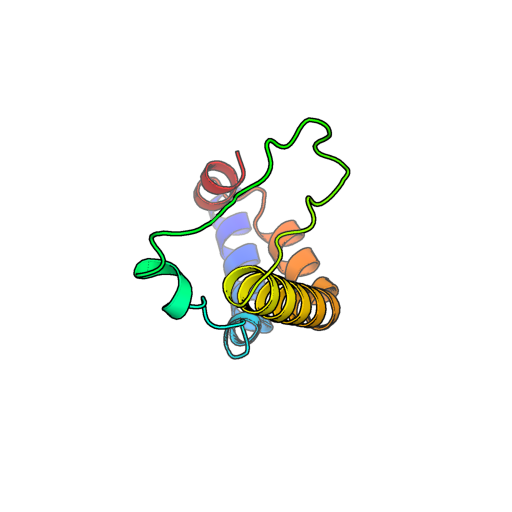83 C CA . SER A 1 91 ? 14.084 11.334 -0.962 1.00 86.12 91 SER A CA 1
ATOM 684 C C . SER A 1 91 ? 12.814 11.138 -0.125 1.00 86.12 91 SER A C 1
ATOM 686 O O . SER A 1 91 ? 12.740 11.641 0.991 1.00 86.12 91 SER A O 1
ATOM 688 N N . ALA A 1 92 ? 11.812 10.437 -0.664 1.00 79.56 92 ALA A N 1
ATOM 689 C CA . ALA A 1 92 ? 10.563 10.121 0.022 1.00 79.56 92 ALA A CA 1
ATOM 690 C C . ALA A 1 92 ? 10.590 8.753 0.731 1.00 79.56 92 ALA A C 1
ATOM 692 O O . ALA A 1 92 ? 9.657 8.440 1.471 1.00 79.56 92 ALA A O 1
ATOM 693 N N . LEU A 1 93 ? 11.613 7.931 0.470 1.00 76.12 93 LEU A N 1
ATOM 694 C CA . LEU A 1 93 ? 11.808 6.609 1.073 1.00 76.12 93 LEU A CA 1
ATOM 695 C C . LEU A 1 93 ? 12.779 6.627 2.270 1.00 76.12 93 LEU A C 1
ATOM 697 O O . LEU A 1 93 ? 12.769 5.667 3.043 1.00 76.12 93 LEU A O 1
ATOM 701 N N . ASP A 1 94 ? 13.594 7.681 2.397 1.00 70.69 94 ASP A N 1
ATOM 702 C CA . ASP A 1 94 ? 14.488 7.967 3.538 1.00 70.69 94 ASP A CA 1
ATOM 703 C C . ASP A 1 94 ? 13.733 8.548 4.752 1.00 70.69 94 ASP A C 1
ATOM 705 O O . ASP A 1 94 ? 14.078 8.166 5.898 1.00 70.69 94 ASP A O 1
#

Sequence (94 aa):
LEARDETACASVWMAHSTIVDDFPTEPTALATETNLDIPQITDPCVFPSITGQAGQIITSYSSALQSWQDAHITEIRDIYSACSDVPEVASALD

pLDDT: mean 84.67, std 10.56, range [60.72, 96.75]